Protein AF-A0A7W9IHB8-F1 (afdb_monomer)

Foldseek 3Di:
DDQFAAWEAEPVVLWIDRNNRTQDDDLLLSQLLVVQVVQAPDFDFLVNSCCQRVNPPDDDSVVVVVSVVVSCVSSVADQVHGNAWDDPPPGGIHGHHHYDYPDDPPDPPCPPVVVVVSVVVSVVVVVVVVVVVVVVVVVVVVVVVVVVVVD

Secondary structure (DSSP, 8-state):
-PPPPPEEEETTTTEEEETTEEE---HHHHHHHHHHHHTTTSPEEHHHHIIIII-TT---HHHHHHHHHHHHHHTT--SSS-SSEEEETTTEEEE-S-EEEE-S-S-TT-HHHHHHHHHHHHHHHHHHHHHHHHHHHHHHHHHHHHHHHT-

pLDDT: mean 77.53, std 17.88, range [38.91, 97.25]

Nearest PDB structures (foldseek):
  3rjp-assembly1_A  TM=8.737E-01  e=5.485E-07  Streptococcus pyogenes
  1gxq-assembly1_A  TM=8.645E-01  e=5.485E-07  Escherichia coli
  1ys6-assembly1_B  TM=8.680E-01  e=6.649E-07  Mycobacterium tuberculosis
  1ys6-assembly1_A  TM=8.733E-01  e=2.248E-06  Mycobacterium tuberculosis
  6iju-assembly1_A-2  TM=8.452E-01  e=1.530E-06  Staphylococcus aureus

Organism: NCBI:txid1816182

Sequence (151 aa):
MDDPPPLRVDLRACRVWQGQEELSLTLLEFRLLALLVDHAGVVVTREQIMHEVWGTGWRPSKTLDMHISWLRRKLSDDATWPTYITTVRGIGFRFDGAAEVVGYPASPASAGDALALARAVLAELRALADSAQARLAELERAHTEEVTSSA

Radius of gyration: 18.76 Å; Cα contacts (8 Å, |Δi|>4): 163; chains: 1; bounding box: 64×39×39 Å

InterPro domains:
  IPR001867 OmpR/PhoB-type DNA-binding domain [PF00486] (21-95)
  IPR001867 OmpR/PhoB-type DNA-binding domain [PS51755] (1-97)
  IPR001867 OmpR/PhoB-type DNA-binding domain [SM00862] (20-95)
  IPR001867 OmpR/PhoB-type DNA-binding domain [cd00383] (7-95)
  IPR016032 Signal transduction response regulator, C-terminal effector [SSF46894] (6-95)
  IPR036388 Winged helix-like DNA-binding domain superfamily [G3DSA:1.10.10.10] (5-98)
  IPR039420 Transcriptional regulatory protein WalR-like [PTHR48111] (6-108)

Mean predicted aligned error: 11.95 Å

Solvent-accessible surface area (backbone atoms only — not comparable to full-atom values): 8819 Å² total; per-residue (Å²): 133,83,74,78,64,43,31,39,36,31,72,78,78,72,42,38,23,54,61,90,47,74,50,92,64,53,74,67,45,44,46,50,49,51,54,32,56,76,37,52,78,39,76,45,37,53,67,56,51,41,40,76,70,74,35,90,88,74,84,62,73,64,58,54,54,51,46,51,51,51,43,26,60,72,68,74,38,41,87,89,66,49,58,38,58,41,77,42,86,98,52,32,39,24,22,70,47,58,70,47,78,43,76,68,76,97,62,88,86,49,75,65,56,57,56,48,46,52,49,47,54,52,47,55,54,47,54,53,50,54,53,51,52,51,54,52,53,50,54,54,50,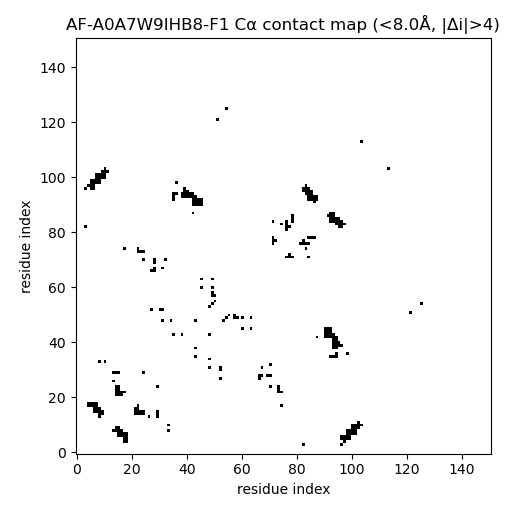54,55,52,52,56,60,64,74,75,112

Structure (mmCIF, N/CA/C/O backbone):
data_AF-A0A7W9IHB8-F1
#
_entry.id   AF-A0A7W9IHB8-F1
#
loop_
_atom_site.group_PDB
_atom_site.id
_atom_site.type_symbol
_atom_site.label_atom_id
_atom_site.label_alt_id
_atom_site.label_comp_id
_atom_site.label_asym_id
_atom_site.label_entity_id
_atom_site.label_seq_id
_atom_site.pdbx_PDB_ins_code
_atom_site.Cartn_x
_atom_site.Cartn_y
_atom_site.Cartn_z
_atom_site.occupancy
_atom_site.B_iso_or_equiv
_atom_site.auth_seq_id
_atom_site.auth_comp_id
_atom_site.auth_asym_id
_atom_site.auth_atom_id
_atom_site.pdbx_PDB_model_num
ATOM 1 N N . MET A 1 1 ? -16.918 -8.178 18.161 1.00 49.94 1 MET A N 1
ATOM 2 C CA . MET A 1 1 ? -15.734 -8.093 17.290 1.00 49.94 1 MET A CA 1
ATOM 3 C C . MET A 1 1 ? -16.180 -7.161 16.196 1.00 49.94 1 MET A C 1
ATOM 5 O O . MET A 1 1 ? -16.938 -7.588 15.338 1.00 49.94 1 MET A O 1
ATOM 9 N N . ASP A 1 2 ? -15.934 -5.871 16.395 1.00 67.44 2 ASP A N 1
ATOM 10 C CA . ASP A 1 2 ? -16.369 -4.846 15.454 1.00 67.44 2 ASP A CA 1
ATOM 11 C C . ASP A 1 2 ? -15.595 -5.036 14.155 1.00 67.44 2 ASP A C 1
ATOM 13 O O . ASP A 1 2 ? -14.369 -5.159 14.170 1.00 67.44 2 ASP A O 1
ATOM 17 N N . ASP A 1 3 ? -16.333 -5.145 13.057 1.00 71.56 3 ASP A N 1
ATOM 18 C CA . ASP A 1 3 ? -15.760 -5.192 11.720 1.00 71.56 3 ASP A CA 1
ATOM 19 C C . ASP A 1 3 ? -15.009 -3.863 11.497 1.00 71.56 3 ASP A C 1
ATOM 21 O O . ASP A 1 3 ? -15.541 -2.805 11.863 1.00 71.56 3 ASP A O 1
ATOM 25 N N . PRO A 1 4 ? -13.775 -3.866 10.965 1.00 80.88 4 PRO A N 1
ATOM 26 C CA . PRO A 1 4 ? -13.095 -2.632 10.583 1.00 80.88 4 PRO A CA 1
ATOM 27 C C . PRO A 1 4 ? -13.994 -1.717 9.746 1.00 80.88 4 PRO A C 1
ATOM 29 O O . PRO A 1 4 ? -14.680 -2.186 8.833 1.00 80.88 4 PRO A O 1
ATOM 32 N N . PRO A 1 5 ? -13.943 -0.393 9.957 1.00 87.25 5 PRO A N 1
ATOM 33 C CA . PRO A 1 5 ? -14.616 0.518 9.049 1.00 87.25 5 PRO A CA 1
ATOM 34 C C . PRO A 1 5 ? -14.024 0.382 7.633 1.00 87.25 5 PRO A C 1
ATOM 36 O O . PRO A 1 5 ? -12.806 0.221 7.481 1.00 87.25 5 PRO A O 1
ATOM 39 N N . PRO A 1 6 ? -14.848 0.476 6.578 1.00 90.31 6 PRO A N 1
ATOM 40 C CA . PRO A 1 6 ? -14.346 0.452 5.214 1.00 90.31 6 PRO A CA 1
ATOM 41 C C . PRO A 1 6 ? -13.431 1.655 4.959 1.00 90.31 6 PRO A C 1
ATOM 43 O O . PRO A 1 6 ? -13.625 2.744 5.517 1.00 90.31 6 PRO A O 1
ATOM 46 N N . LEU A 1 7 ? -12.435 1.460 4.098 1.00 94.69 7 LEU A N 1
ATOM 47 C CA . LEU A 1 7 ? -11.605 2.554 3.611 1.00 94.69 7 LEU A CA 1
ATOM 48 C C . LEU A 1 7 ? -12.328 3.280 2.482 1.00 94.69 7 LEU A C 1
ATOM 50 O O . LEU A 1 7 ? -12.813 2.641 1.557 1.00 94.69 7 LEU A O 1
ATOM 54 N N . ARG A 1 8 ? -12.348 4.608 2.495 1.00 94.12 8 ARG A N 1
ATOM 55 C CA . ARG A 1 8 ? -12.719 5.405 1.321 1.00 94.12 8 ARG A CA 1
ATOM 56 C C . ARG A 1 8 ? -11.447 5.916 0.667 1.00 94.12 8 ARG A C 1
ATOM 58 O O . ARG A 1 8 ? -10.658 6.575 1.335 1.00 94.12 8 ARG A O 1
ATOM 65 N N . VAL A 1 9 ? -11.241 5.639 -0.613 1.00 90.88 9 VAL A N 1
ATOM 66 C CA . VAL A 1 9 ? -10.021 6.000 -1.351 1.00 90.88 9 VAL A CA 1
ATOM 67 C C . VAL A 1 9 ? -10.390 6.922 -2.506 1.00 90.88 9 VAL A C 1
ATOM 69 O O . VAL A 1 9 ? -11.033 6.488 -3.454 1.00 90.88 9 VAL A O 1
ATOM 72 N N . ASP A 1 10 ? -9.981 8.188 -2.448 1.00 88.88 10 ASP A N 1
ATOM 73 C CA . ASP A 1 10 ? -10.110 9.132 -3.562 1.00 88.88 10 ASP A CA 1
ATOM 74 C C . ASP A 1 10 ? -8.805 9.171 -4.360 1.00 88.88 10 ASP A C 1
ATOM 76 O O . ASP A 1 10 ? -7.789 9.718 -3.914 1.00 88.88 10 ASP A O 1
ATOM 80 N N . LEU A 1 11 ? -8.847 8.588 -5.559 1.00 82.81 11 LEU A N 1
ATOM 81 C CA . LEU A 1 11 ? -7.681 8.488 -6.435 1.00 82.81 11 LEU A CA 1
ATOM 82 C C . LEU A 1 11 ? -7.273 9.824 -7.059 1.00 82.81 11 LEU A C 1
ATOM 84 O O . LEU A 1 11 ? -6.099 10.015 -7.365 1.00 82.81 11 LEU A O 1
ATOM 88 N N . ARG A 1 12 ? -8.217 10.754 -7.248 1.00 82.06 12 ARG A N 1
ATOM 89 C CA . ARG A 1 12 ? -7.932 12.061 -7.861 1.00 82.06 12 ARG A CA 1
ATOM 90 C C . ARG A 1 12 ? -7.331 13.019 -6.850 1.00 82.06 12 ARG A C 1
ATOM 92 O O . ARG A 1 12 ? -6.414 13.766 -7.180 1.00 82.06 12 ARG A O 1
ATOM 99 N N . ALA A 1 13 ? -7.867 13.006 -5.634 1.00 85.06 13 ALA A N 1
ATOM 100 C CA . ALA A 1 13 ? -7.386 13.852 -4.553 1.00 85.06 13 ALA A CA 1
ATOM 101 C C . ALA A 1 13 ? -6.174 13.253 -3.820 1.00 85.06 13 ALA A C 1
ATOM 103 O O . ALA A 1 13 ? -5.567 13.953 -3.011 1.00 85.06 13 ALA A O 1
ATOM 104 N N . CYS A 1 14 ? -5.829 11.987 -4.088 1.00 86.12 14 CYS A N 1
ATOM 105 C CA . CYS A 1 14 ? -4.830 11.210 -3.350 1.00 86.12 14 CYS A CA 1
ATOM 106 C C . CYS A 1 14 ? -5.112 11.178 -1.841 1.00 86.12 14 CYS A C 1
ATOM 108 O O . CYS A 1 14 ? -4.216 11.387 -1.021 1.00 86.12 14 CYS A O 1
ATOM 110 N N . ARG A 1 15 ? -6.377 10.951 -1.475 1.00 90.69 15 ARG A N 1
ATOM 111 C CA . ARG A 1 15 ? -6.842 10.979 -0.083 1.00 90.69 15 ARG A CA 1
ATOM 112 C C . ARG A 1 15 ? -7.486 9.668 0.303 1.00 90.69 15 ARG A C 1
ATOM 114 O O . ARG A 1 15 ? -8.118 9.005 -0.516 1.00 90.69 15 ARG A O 1
ATOM 121 N N . VAL A 1 16 ? -7.325 9.307 1.566 1.00 94.50 16 VAL A N 1
ATOM 122 C CA . VAL A 1 16 ? -7.862 8.069 2.119 1.00 94.50 16 VAL A CA 1
ATOM 123 C C . VAL A 1 16 ? -8.532 8.388 3.437 1.00 94.50 16 VAL A C 1
ATOM 125 O O . VAL A 1 16 ? -7.984 9.139 4.235 1.00 94.50 16 VAL A O 1
ATOM 128 N N . TRP A 1 17 ? -9.698 7.804 3.670 1.00 95.44 17 TRP A N 1
ATOM 129 C CA . TRP A 1 17 ? -10.391 7.870 4.947 1.00 95.44 17 TRP A CA 1
ATOM 130 C C . TRP A 1 17 ? -10.605 6.467 5.491 1.00 95.44 17 TRP A C 1
ATOM 132 O O . TRP A 1 17 ? -10.901 5.549 4.729 1.00 95.44 17 TRP A O 1
ATOM 142 N N . GLN A 1 18 ? -10.498 6.318 6.804 1.00 94.12 18 GLN A N 1
ATOM 143 C CA . GLN A 1 18 ? -10.933 5.136 7.535 1.00 94.12 18 GLN A CA 1
ATOM 144 C C . GLN A 1 18 ? -12.191 5.520 8.315 1.00 94.12 18 GLN A C 1
ATOM 146 O O . GLN A 1 18 ? -12.141 6.288 9.278 1.00 94.12 18 GLN A O 1
ATOM 151 N N . GLY A 1 19 ? -13.355 5.066 7.845 1.00 89.44 19 GLY A N 1
ATOM 152 C CA . GLY A 1 19 ? -14.629 5.588 8.337 1.00 89.44 19 GLY A CA 1
ATOM 153 C C . GLY A 1 19 ? -14.769 7.090 8.050 1.00 89.44 19 GLY A C 1
ATOM 154 O O . GLY A 1 19 ? -14.946 7.486 6.902 1.00 89.44 19 GLY A O 1
ATOM 155 N N . GLN A 1 20 ? -14.720 7.925 9.092 1.00 89.94 20 GLN A N 1
ATOM 156 C CA . GLN A 1 20 ? -14.814 9.391 8.973 1.00 89.94 20 GLN A CA 1
ATOM 157 C C . GLN A 1 20 ? -13.460 10.108 9.108 1.00 89.94 20 GLN A C 1
ATOM 159 O O . GLN A 1 20 ? -13.375 11.304 8.834 1.00 89.94 20 GLN A O 1
ATOM 164 N N . GLU A 1 21 ? -12.405 9.405 9.521 1.00 93.06 21 GLU A N 1
ATOM 165 C CA . GLU A 1 21 ? -11.088 9.996 9.766 1.00 93.06 21 GLU A CA 1
ATOM 166 C C . GLU A 1 21 ? -10.241 9.989 8.489 1.00 93.06 21 GLU A C 1
ATOM 168 O O . GLU A 1 21 ? -10.086 8.947 7.856 1.00 93.06 21 GLU A O 1
ATOM 173 N N . GLU A 1 22 ? -9.694 11.144 8.097 1.00 94.44 22 GLU A N 1
ATOM 174 C CA . GLU A 1 22 ? -8.760 11.243 6.968 1.00 94.44 22 GLU A CA 1
ATOM 175 C C . GLU A 1 22 ? -7.364 10.777 7.390 1.00 94.44 22 GLU A C 1
ATOM 177 O O . GLU A 1 22 ? -6.764 11.315 8.322 1.00 94.44 22 GLU A O 1
ATOM 182 N N . LEU A 1 23 ? -6.821 9.800 6.671 1.00 95.38 23 LEU A N 1
ATOM 183 C CA . LEU A 1 23 ? -5.483 9.280 6.896 1.00 95.38 23 LEU A CA 1
ATOM 184 C C . LEU A 1 23 ? -4.455 10.135 6.157 1.00 95.38 23 LEU A C 1
ATOM 186 O O . LEU A 1 23 ? -4.456 10.231 4.928 1.00 95.38 23 LEU A O 1
ATOM 190 N N . SER A 1 24 ? -3.511 10.701 6.906 1.00 92.94 24 SER A N 1
ATOM 191 C CA . SER A 1 24 ? -2.380 11.430 6.330 1.00 92.94 24 SER A CA 1
ATOM 192 C C . SER A 1 24 ? -1.319 10.456 5.808 1.00 92.94 24 SER A C 1
ATOM 194 O O . SER A 1 24 ? -0.398 10.045 6.526 1.00 92.94 24 SER A O 1
ATOM 196 N N . LEU A 1 25 ? -1.469 10.034 4.551 1.00 89.50 25 LEU A N 1
ATOM 197 C CA . LEU A 1 25 ? -0.525 9.156 3.860 1.00 89.50 25 LEU A CA 1
ATOM 198 C C . LEU A 1 25 ? 0.521 9.969 3.090 1.00 89.50 25 LEU A C 1
ATOM 200 O O . LEU A 1 25 ? 0.228 10.990 2.472 1.00 89.50 25 LEU A O 1
ATOM 204 N N . THR A 1 26 ? 1.760 9.487 3.092 1.00 86.62 26 THR A N 1
ATOM 205 C CA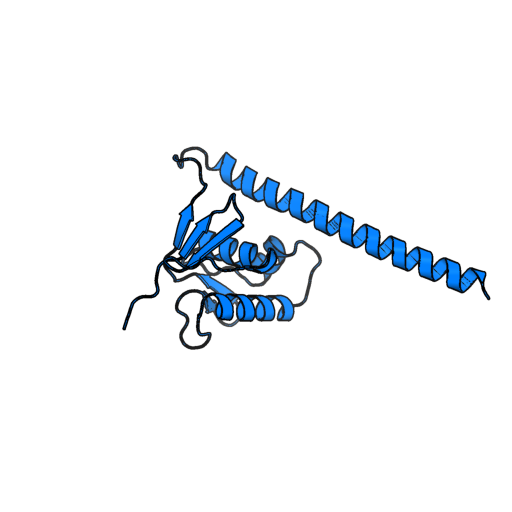 . THR A 1 26 ? 2.763 9.936 2.121 1.00 86.62 26 THR A CA 1
ATOM 206 C C . THR A 1 26 ? 2.384 9.437 0.729 1.00 86.62 26 THR A C 1
ATOM 208 O O . THR A 1 26 ? 1.649 8.461 0.582 1.00 86.62 26 THR A O 1
ATOM 211 N N . LEU A 1 27 ? 2.947 10.050 -0.313 1.00 82.19 27 LEU A N 1
ATOM 212 C CA . LEU A 1 27 ? 2.679 9.645 -1.693 1.00 82.19 27 LEU A CA 1
ATOM 213 C C . LEU A 1 27 ? 3.003 8.162 -1.957 1.00 82.19 27 LEU A C 1
ATOM 215 O O . LEU A 1 27 ? 2.260 7.493 -2.667 1.00 82.19 27 LEU A O 1
ATOM 219 N N . LEU A 1 28 ? 4.085 7.634 -1.372 1.00 84.19 28 LEU A N 1
ATOM 220 C CA . LEU A 1 28 ? 4.461 6.224 -1.527 1.00 84.19 28 LEU A CA 1
ATOM 221 C C . LEU A 1 28 ? 3.493 5.284 -0.804 1.00 84.19 28 LEU A C 1
ATOM 223 O O . LEU A 1 28 ? 3.096 4.272 -1.371 1.00 84.19 28 LEU A O 1
ATOM 227 N N . GLU A 1 29 ? 3.088 5.619 0.422 1.00 89.44 29 GLU A N 1
ATOM 228 C CA . GLU A 1 29 ? 2.095 4.833 1.167 1.00 89.44 29 GLU A CA 1
ATOM 229 C C . GLU A 1 29 ? 0.738 4.840 0.460 1.00 89.44 29 GLU A C 1
ATOM 231 O O . GLU A 1 29 ? 0.094 3.798 0.369 1.00 89.44 29 GLU A O 1
ATOM 236 N N . PHE A 1 30 ? 0.334 5.991 -0.087 1.00 90.25 30 PHE A N 1
ATOM 237 C CA . PHE A 1 30 ? -0.881 6.111 -0.883 1.00 90.25 30 PHE A CA 1
ATOM 238 C C . PHE A 1 30 ? -0.824 5.221 -2.127 1.00 90.25 30 PHE A C 1
ATOM 240 O O . PHE A 1 30 ? -1.733 4.427 -2.342 1.00 90.25 30 PHE A O 1
ATOM 247 N N . ARG A 1 31 ? 0.252 5.297 -2.922 1.00 87.62 31 ARG A N 1
ATOM 248 C CA . ARG A 1 31 ? 0.414 4.445 -4.115 1.00 87.62 31 ARG A CA 1
ATOM 249 C C . ARG A 1 31 ? 0.410 2.964 -3.772 1.00 87.62 31 ARG A C 1
ATOM 251 O O . ARG A 1 31 ? -0.197 2.177 -4.488 1.00 87.62 31 ARG A O 1
ATOM 258 N N . LEU A 1 32 ? 1.085 2.594 -2.686 1.00 91.88 32 LEU A N 1
ATOM 259 C CA . LEU A 1 32 ? 1.125 1.222 -2.203 1.00 91.88 32 LEU A CA 1
ATOM 260 C C . LEU A 1 32 ? -0.277 0.727 -1.841 1.00 91.88 32 LEU A C 1
ATOM 262 O O . LEU A 1 32 ? -0.671 -0.347 -2.284 1.00 91.88 32 LEU A O 1
ATOM 266 N N . LEU A 1 33 ? -1.038 1.516 -1.079 1.00 94.81 33 LEU A N 1
ATOM 267 C CA . LEU A 1 33 ? -2.415 1.178 -0.738 1.00 94.81 33 LEU A CA 1
ATOM 268 C C . LEU A 1 33 ? -3.302 1.111 -1.985 1.00 94.81 33 LEU A C 1
ATOM 270 O O . LEU A 1 33 ? -4.026 0.138 -2.145 1.00 94.81 33 LEU A O 1
ATOM 274 N N . ALA A 1 34 ? -3.220 2.101 -2.875 1.00 89.06 34 ALA A N 1
ATOM 275 C CA . ALA A 1 34 ? -4.008 2.153 -4.103 1.00 89.06 34 ALA A CA 1
ATOM 276 C C . ALA A 1 34 ? -3.754 0.929 -4.993 1.00 89.06 34 ALA A C 1
ATOM 278 O O . ALA A 1 34 ? -4.708 0.317 -5.456 1.00 89.06 34 ALA A O 1
ATOM 279 N N . LEU A 1 35 ? -2.491 0.520 -5.159 1.00 89.31 35 LEU A N 1
ATOM 280 C CA . LEU A 1 35 ? -2.131 -0.691 -5.900 1.00 89.31 35 LEU A CA 1
ATOM 281 C C . LEU A 1 35 ? -2.722 -1.953 -5.255 1.00 89.31 35 LEU A C 1
ATOM 283 O O . LEU A 1 35 ? -3.246 -2.820 -5.948 1.00 89.31 35 LEU A O 1
ATOM 287 N N . LEU A 1 36 ? -2.638 -2.078 -3.928 1.00 94.94 36 LEU A N 1
ATOM 288 C CA . LEU A 1 36 ? -3.181 -3.243 -3.228 1.00 94.94 36 LEU A CA 1
ATOM 289 C C . LEU A 1 36 ? -4.718 -3.282 -3.277 1.00 94.94 36 LEU A C 1
ATOM 291 O O . LEU A 1 36 ? -5.280 -4.365 -3.406 1.00 94.94 36 LEU A O 1
ATOM 295 N N . VAL A 1 37 ? -5.381 -2.125 -3.196 1.00 92.31 37 VAL A N 1
ATOM 296 C CA . VAL A 1 37 ? -6.844 -1.989 -3.302 1.00 92.31 37 VAL A CA 1
ATOM 297 C C . VAL A 1 37 ? -7.331 -2.278 -4.725 1.00 92.31 37 VAL A C 1
ATOM 299 O O . VAL A 1 37 ? -8.343 -2.954 -4.882 1.00 92.31 37 VAL A O 1
ATOM 302 N N . ASP A 1 38 ? -6.607 -1.835 -5.756 1.00 87.00 38 ASP A N 1
ATOM 303 C CA . ASP A 1 38 ? -6.919 -2.148 -7.162 1.00 87.00 38 ASP A CA 1
ATOM 304 C C . ASP A 1 38 ? -6.872 -3.664 -7.435 1.00 87.00 38 ASP A C 1
ATOM 306 O O . ASP A 1 38 ? -7.677 -4.212 -8.187 1.00 87.00 38 ASP A O 1
ATOM 310 N N . HIS A 1 39 ? -5.985 -4.367 -6.727 1.00 88.94 39 HIS A N 1
ATOM 311 C CA . HIS A 1 39 ? -5.864 -5.823 -6.737 1.00 88.94 39 HIS A CA 1
ATOM 312 C C . HIS A 1 39 ? -6.489 -6.494 -5.500 1.00 88.94 39 HIS A C 1
ATOM 314 O O . HIS A 1 39 ? -5.998 -7.537 -5.056 1.00 88.94 39 HIS A O 1
ATOM 320 N N . ALA A 1 40 ? -7.556 -5.927 -4.922 1.00 88.88 40 ALA A N 1
ATOM 321 C CA . ALA A 1 40 ? -8.195 -6.478 -3.726 1.00 88.88 40 ALA A CA 1
ATOM 322 C C . ALA A 1 40 ? -8.526 -7.977 -3.879 1.00 88.88 40 ALA A C 1
ATOM 324 O O . ALA A 1 40 ? -9.038 -8.430 -4.904 1.00 88.88 40 ALA A O 1
ATOM 325 N N . GLY A 1 41 ? -8.192 -8.769 -2.857 1.00 90.81 41 GLY A N 1
ATOM 326 C CA . GLY A 1 41 ? -8.337 -10.227 -2.868 1.00 90.81 41 GLY A CA 1
ATOM 327 C C . GLY A 1 41 ? -7.274 -10.990 -3.677 1.00 90.81 41 GLY A C 1
ATOM 328 O O . GLY A 1 41 ? -7.230 -12.222 -3.609 1.00 90.81 41 GLY A O 1
ATOM 329 N N . VAL A 1 42 ? -6.362 -10.308 -4.378 1.00 92.81 42 VAL A N 1
ATOM 330 C CA . VAL A 1 42 ? -5.269 -10.919 -5.153 1.00 92.81 42 VAL A CA 1
ATOM 331 C C . VAL A 1 42 ? -3.911 -10.570 -4.543 1.00 92.81 42 VAL A C 1
ATOM 333 O O . VAL A 1 42 ? -3.666 -9.465 -4.068 1.00 92.81 42 VAL A O 1
ATOM 336 N N . VAL A 1 43 ? -2.996 -11.541 -4.528 1.00 96.75 43 VAL A N 1
ATOM 337 C CA . VAL A 1 43 ? -1.637 -11.317 -4.023 1.00 96.75 43 VAL A CA 1
ATOM 338 C C . VAL A 1 43 ? -0.838 -10.518 -5.045 1.00 96.75 43 VAL A C 1
ATOM 340 O O . VAL A 1 43 ? -0.566 -11.014 -6.137 1.00 96.75 43 VAL A O 1
ATOM 343 N N . VAL A 1 44 ? -0.398 -9.323 -4.662 1.00 94.50 44 VAL A N 1
ATOM 344 C CA . VAL A 1 44 ? 0.555 -8.524 -5.433 1.00 94.50 44 VAL A CA 1
ATOM 345 C C . VAL A 1 44 ? 1.961 -8.881 -4.966 1.00 94.50 44 VAL A C 1
ATOM 347 O O . VAL A 1 44 ? 2.296 -8.790 -3.776 1.00 94.50 44 VAL A O 1
ATOM 350 N N . THR A 1 45 ? 2.794 -9.346 -5.894 1.00 94.69 45 THR A N 1
ATOM 351 C CA . THR A 1 45 ? 4.148 -9.794 -5.558 1.00 94.69 45 THR A CA 1
ATOM 352 C C . THR A 1 45 ? 5.028 -8.619 -5.152 1.00 94.69 45 THR A C 1
ATOM 354 O O . THR A 1 45 ? 4.844 -7.484 -5.591 1.00 94.69 45 THR A O 1
ATOM 357 N N . ARG A 1 46 ? 6.050 -8.890 -4.339 1.00 92.62 46 ARG A N 1
ATOM 358 C CA . ARG A 1 46 ? 7.013 -7.851 -3.935 1.00 92.62 46 ARG A CA 1
ATOM 359 C C . ARG A 1 46 ? 7.694 -7.205 -5.139 1.00 92.62 46 ARG A C 1
ATOM 361 O O . ARG A 1 46 ? 7.948 -6.010 -5.114 1.00 92.62 46 ARG A O 1
ATOM 368 N N . GLU A 1 47 ? 7.994 -7.987 -6.172 1.00 89.44 47 GLU A N 1
ATOM 369 C CA . GLU A 1 47 ? 8.616 -7.479 -7.395 1.00 89.44 47 GLU A CA 1
ATOM 370 C C . GLU A 1 47 ? 7.684 -6.542 -8.166 1.00 89.44 47 GLU A C 1
ATOM 372 O O . GLU A 1 47 ? 8.116 -5.452 -8.532 1.00 89.44 47 GLU A O 1
ATOM 377 N N . GLN A 1 48 ? 6.408 -6.908 -8.320 1.00 89.06 48 GLN A N 1
ATOM 378 C CA . GLN A 1 48 ? 5.400 -6.031 -8.922 1.00 89.06 48 GLN A CA 1
ATOM 379 C C . GLN A 1 48 ? 5.236 -4.737 -8.124 1.00 89.06 48 GLN A C 1
ATOM 381 O O . GLN A 1 48 ? 5.304 -3.661 -8.702 1.00 89.06 48 GLN A O 1
ATOM 386 N N . ILE A 1 49 ? 5.106 -4.818 -6.796 1.00 89.81 49 ILE A N 1
ATOM 387 C CA . ILE A 1 49 ? 4.964 -3.622 -5.954 1.00 89.81 49 ILE A CA 1
ATOM 388 C C . ILE A 1 49 ? 6.177 -2.698 -6.104 1.00 89.81 49 ILE A C 1
ATOM 390 O O . ILE A 1 49 ? 6.022 -1.488 -6.257 1.00 89.81 49 ILE A O 1
ATOM 394 N N . MET A 1 50 ? 7.389 -3.258 -6.070 1.00 86.62 50 MET A N 1
ATOM 395 C CA . MET A 1 50 ? 8.607 -2.473 -6.265 1.00 86.62 50 MET A CA 1
ATOM 396 C C . MET A 1 50 ? 8.621 -1.804 -7.643 1.00 86.62 50 MET A C 1
ATOM 398 O O . MET A 1 50 ? 8.950 -0.626 -7.739 1.00 86.62 50 MET A O 1
ATOM 402 N N . HIS A 1 51 ? 8.227 -2.528 -8.692 1.00 84.19 51 HIS A N 1
ATOM 403 C CA . HIS A 1 51 ? 8.169 -1.995 -10.048 1.00 84.19 51 HIS A CA 1
ATOM 404 C C . HIS A 1 51 ? 7.147 -0.859 -10.196 1.00 84.19 51 HIS A C 1
ATOM 406 O O . HIS A 1 51 ? 7.495 0.201 -10.706 1.00 84.19 51 HIS A O 1
ATOM 412 N N . GLU A 1 52 ? 5.916 -1.058 -9.728 1.00 81.81 52 GLU A N 1
ATOM 413 C CA . GLU A 1 52 ? 4.808 -0.115 -9.929 1.00 81.81 52 GLU A CA 1
ATOM 414 C C . GLU A 1 52 ? 4.923 1.129 -9.037 1.00 81.81 52 GLU A C 1
ATOM 416 O O . GLU A 1 52 ? 4.624 2.243 -9.461 1.00 81.81 52 GLU A O 1
ATOM 421 N N . VAL A 1 53 ? 5.384 0.975 -7.791 1.00 84.00 53 VAL A N 1
ATOM 422 C CA . VAL A 1 53 ? 5.416 2.090 -6.828 1.00 84.00 53 VAL A CA 1
ATOM 423 C C . VAL A 1 53 ? 6.736 2.871 -6.887 1.00 84.00 53 VAL A C 1
ATOM 425 O O . VAL A 1 53 ? 6.708 4.101 -6.767 1.00 84.00 53 VAL A O 1
ATOM 428 N N . TRP A 1 54 ? 7.871 2.184 -7.095 1.00 82.12 54 TRP A N 1
ATOM 429 C CA . TRP A 1 54 ? 9.218 2.784 -7.118 1.00 82.12 54 TRP A CA 1
ATOM 430 C C . TRP A 1 54 ? 9.864 2.860 -8.510 1.00 82.12 54 TRP A C 1
ATOM 432 O O . TRP A 1 54 ? 10.790 3.648 -8.687 1.00 82.12 54 TRP A O 1
ATOM 442 N N . GLY A 1 55 ? 9.399 2.096 -9.501 1.00 74.88 55 GLY A N 1
ATOM 443 C CA . GLY A 1 55 ? 9.963 2.090 -10.854 1.00 74.88 55 GLY A CA 1
ATOM 444 C C . GLY A 1 55 ? 11.091 1.072 -11.076 1.00 74.88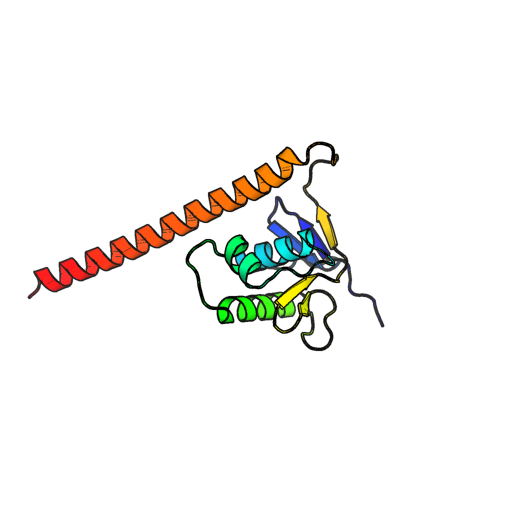 55 GLY A C 1
ATOM 445 O O . GLY A 1 55 ? 11.516 0.324 -10.193 1.00 74.88 55 GLY A O 1
ATOM 446 N N . THR A 1 56 ? 11.590 1.016 -12.314 1.00 63.28 56 THR A N 1
ATOM 447 C CA . THR A 1 56 ? 12.662 0.092 -12.721 1.00 63.28 56 THR A CA 1
ATOM 448 C C . THR A 1 56 ? 14.025 0.567 -12.222 1.00 63.28 56 THR A C 1
ATOM 450 O O . THR A 1 56 ? 14.423 1.683 -12.536 1.00 63.28 56 THR A O 1
ATOM 453 N N . GLY A 1 57 ? 14.771 -0.298 -11.530 1.00 62.50 57 GLY A N 1
ATOM 454 C CA . GLY A 1 57 ? 16.146 -0.023 -11.079 1.00 62.50 57 GLY A CA 1
ATOM 455 C C . GLY A 1 57 ? 16.323 -0.001 -9.559 1.00 62.50 57 GLY A C 1
ATOM 456 O O . GLY A 1 57 ? 17.452 0.005 -9.076 1.00 62.50 57 GLY A O 1
ATOM 457 N N . TRP A 1 58 ? 15.231 -0.059 -8.792 1.00 58.44 58 TRP A N 1
ATOM 458 C CA . TRP A 1 58 ? 15.286 -0.060 -7.332 1.00 58.44 58 TRP A CA 1
ATOM 459 C C . TRP A 1 58 ? 15.375 -1.482 -6.755 1.00 58.44 58 TRP A C 1
ATOM 461 O O . TRP A 1 58 ? 14.512 -2.319 -7.020 1.00 58.44 58 TRP A O 1
ATOM 471 N N . ARG A 1 59 ? 16.361 -1.760 -5.889 1.00 59.16 59 ARG A N 1
ATOM 472 C CA . ARG A 1 59 ? 16.308 -2.884 -4.928 1.00 59.16 59 ARG A CA 1
ATOM 473 C C . ARG A 1 59 ? 16.892 -2.436 -3.584 1.00 59.16 59 ARG A C 1
ATOM 475 O O . ARG A 1 59 ? 18.096 -2.221 -3.483 1.00 59.16 59 ARG A O 1
ATOM 482 N N . PRO A 1 60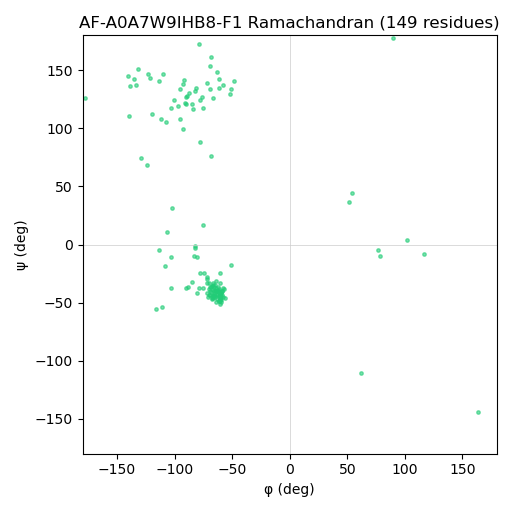 ? 16.044 -2.300 -2.547 1.00 57.25 60 PRO A N 1
ATOM 483 C CA . PRO A 1 60 ? 15.931 -3.387 -1.568 1.00 57.25 60 PRO A CA 1
ATOM 484 C C . PRO A 1 60 ? 14.498 -3.664 -1.072 1.00 57.25 60 PRO A C 1
ATOM 486 O O . PRO A 1 60 ? 13.704 -2.765 -0.812 1.00 57.25 60 PRO A O 1
ATOM 489 N N . SER A 1 61 ? 14.207 -4.943 -0.814 1.00 61.22 61 SER A N 1
ATOM 490 C CA . SER A 1 61 ? 12.940 -5.427 -0.242 1.00 61.22 61 SER A CA 1
ATOM 491 C C . SER A 1 61 ? 12.625 -4.866 1.154 1.00 61.22 61 SER A C 1
ATOM 493 O O . SER A 1 61 ? 11.452 -4.782 1.511 1.00 61.22 61 SER A O 1
ATOM 495 N N . LYS A 1 62 ? 13.651 -4.455 1.918 1.00 63.28 62 LYS A N 1
ATOM 496 C CA . LYS A 1 62 ? 13.507 -3.825 3.243 1.00 63.28 62 LYS A CA 1
ATOM 497 C C . LYS A 1 62 ? 12.783 -2.478 3.183 1.00 63.28 62 LYS A C 1
ATOM 499 O O . LYS A 1 62 ? 12.071 -2.146 4.124 1.00 63.28 62 LYS A O 1
ATOM 504 N N . THR A 1 63 ? 12.925 -1.730 2.086 1.00 77.69 63 THR A N 1
ATOM 505 C CA . THR A 1 63 ? 12.194 -0.471 1.881 1.00 77.69 63 THR A CA 1
ATOM 506 C C . THR A 1 63 ? 10.695 -0.747 1.783 1.00 77.69 63 THR A C 1
ATOM 508 O O . THR A 1 63 ? 9.915 -0.109 2.481 1.00 77.69 63 THR A O 1
ATOM 511 N N . LEU A 1 64 ? 10.292 -1.771 1.022 1.00 88.19 64 LEU A N 1
ATOM 512 C CA . LEU A 1 64 ? 8.888 -2.179 0.937 1.00 88.19 64 LEU A CA 1
ATOM 513 C C . LEU A 1 64 ? 8.313 -2.581 2.302 1.00 88.19 64 LEU A C 1
ATOM 515 O O . LEU A 1 64 ? 7.260 -2.080 2.681 1.00 88.19 64 LEU A O 1
ATOM 519 N N . ASP A 1 65 ? 8.997 -3.440 3.064 1.00 89.50 65 ASP A N 1
ATOM 520 C CA . ASP A 1 65 ? 8.491 -3.865 4.382 1.00 89.50 65 ASP A CA 1
ATOM 521 C C . ASP A 1 65 ? 8.352 -2.696 5.361 1.00 89.50 65 ASP A C 1
ATOM 523 O O . ASP A 1 65 ? 7.401 -2.651 6.141 1.00 89.50 65 ASP A O 1
ATOM 527 N N . MET A 1 66 ? 9.278 -1.735 5.308 1.00 89.19 66 MET A N 1
ATOM 528 C CA . MET A 1 66 ? 9.206 -0.510 6.102 1.00 89.19 66 MET A CA 1
ATOM 529 C C . MET A 1 66 ? 7.955 0.302 5.749 1.00 89.19 66 MET A C 1
ATOM 531 O O . MET A 1 66 ? 7.204 0.673 6.650 1.00 89.19 66 MET A O 1
ATOM 535 N N . HIS A 1 67 ? 7.688 0.522 4.459 1.00 89.44 67 HIS A N 1
ATOM 536 C CA . HIS A 1 67 ? 6.495 1.249 4.020 1.00 89.44 67 HIS A CA 1
ATOM 537 C C . HIS A 1 67 ? 5.196 0.488 4.309 1.00 89.44 67 HIS A C 1
ATOM 539 O O . HIS A 1 67 ? 4.219 1.115 4.703 1.00 89.44 67 HIS A O 1
ATOM 545 N N . ILE A 1 68 ? 5.183 -0.846 4.205 1.00 94.69 68 ILE A N 1
ATOM 546 C CA . ILE A 1 68 ? 4.045 -1.667 4.648 1.00 94.69 68 ILE A CA 1
ATOM 547 C C . ILE A 1 68 ? 3.821 -1.501 6.152 1.00 94.69 68 ILE A C 1
ATOM 549 O O . ILE A 1 68 ? 2.685 -1.341 6.5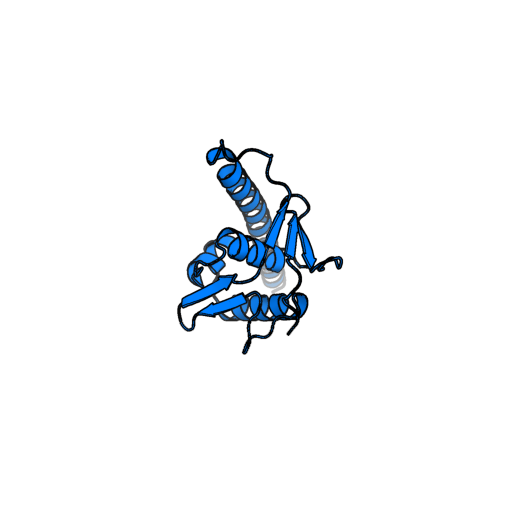83 1.00 94.69 68 ILE A O 1
ATOM 553 N N . SER A 1 69 ? 4.884 -1.514 6.958 1.00 92.88 69 SER A N 1
ATOM 554 C CA . SER A 1 69 ? 4.784 -1.325 8.409 1.00 92.88 69 SER A CA 1
ATOM 555 C C . SER A 1 69 ? 4.233 0.058 8.769 1.00 92.88 69 SER A C 1
ATOM 557 O O . SER A 1 69 ? 3.343 0.171 9.611 1.00 92.88 69 SER A O 1
ATOM 559 N N . TRP A 1 70 ? 4.700 1.118 8.104 1.00 94.00 70 TRP A N 1
ATOM 560 C CA . TRP A 1 70 ? 4.168 2.468 8.305 1.00 94.00 70 TRP A CA 1
ATOM 561 C C . TRP A 1 70 ? 2.717 2.596 7.854 1.00 94.00 70 TRP A C 1
ATOM 563 O O . TRP A 1 70 ? 1.901 3.139 8.597 1.00 94.00 70 TRP A O 1
ATOM 573 N N . LEU A 1 71 ? 2.380 2.039 6.690 1.00 95.19 71 LEU A N 1
ATOM 574 C CA . LEU A 1 71 ? 1.013 2.018 6.183 1.00 95.19 71 LEU A CA 1
ATOM 575 C C . LEU A 1 71 ? 0.080 1.280 7.151 1.00 95.19 71 LEU A C 1
ATOM 577 O O . LEU A 1 71 ? -0.949 1.830 7.532 1.00 95.19 71 LEU A O 1
ATOM 581 N N . ARG A 1 72 ? 0.472 0.094 7.631 1.00 95.81 72 ARG A N 1
ATOM 582 C CA . ARG A 1 72 ? -0.280 -0.659 8.644 1.00 95.81 72 ARG A CA 1
ATOM 583 C C . ARG A 1 72 ? -0.514 0.152 9.910 1.00 95.81 72 ARG A C 1
ATOM 585 O O . ARG A 1 72 ? -1.642 0.235 10.375 1.00 95.81 72 ARG A O 1
ATOM 592 N N . ARG A 1 73 ? 0.519 0.826 10.425 1.00 93.75 73 ARG A N 1
ATOM 593 C CA . ARG A 1 73 ? 0.378 1.699 11.602 1.00 93.75 73 ARG A CA 1
ATOM 594 C C . ARG A 1 73 ? -0.643 2.813 11.383 1.00 93.75 73 ARG A C 1
ATOM 596 O O . ARG A 1 73 ? -1.393 3.109 12.302 1.00 93.75 73 ARG A O 1
ATOM 603 N N . LYS A 1 74 ? -0.675 3.422 10.194 1.00 93.81 74 LYS A N 1
ATOM 604 C CA . LYS A 1 74 ? -1.651 4.473 9.860 1.00 93.81 74 LYS A CA 1
ATOM 605 C C . LYS A 1 74 ? -3.066 3.929 9.673 1.00 93.81 74 LYS A C 1
ATOM 607 O O . LYS A 1 74 ? -4.015 4.634 9.968 1.00 93.81 74 LYS A O 1
ATOM 612 N N . LEU A 1 75 ? -3.196 2.685 9.221 1.00 94.12 75 LEU A N 1
ATOM 613 C CA . LEU A 1 75 ? -4.472 1.973 9.105 1.00 94.12 75 LEU A CA 1
ATOM 614 C C . LEU A 1 75 ? -4.942 1.347 10.428 1.00 94.12 75 LEU A C 1
ATOM 616 O O . LEU A 1 75 ? -6.003 0.727 10.461 1.00 94.12 75 LEU A O 1
ATOM 620 N N . SER A 1 76 ? -4.148 1.456 11.499 1.00 93.00 76 SER A N 1
ATOM 621 C CA . SER A 1 76 ? -4.335 0.685 12.736 1.00 93.00 76 SER A CA 1
ATOM 622 C C . SER A 1 76 ? -4.464 -0.829 12.483 1.00 93.00 76 SER A C 1
ATOM 624 O O . SER A 1 76 ? -5.229 -1.523 13.146 1.00 93.00 76 SER A O 1
ATOM 626 N N . ASP A 1 77 ? -3.715 -1.334 11.501 1.00 93.12 77 ASP A N 1
ATOM 627 C CA . ASP A 1 77 ? -3.717 -2.723 11.038 1.00 93.12 77 ASP A CA 1
ATOM 628 C C . ASP A 1 77 ? -2.595 -3.527 11.714 1.00 93.12 77 ASP A C 1
ATOM 630 O O . ASP A 1 77 ? -1.441 -3.083 11.770 1.00 93.12 77 ASP A O 1
ATOM 634 N N . ASP A 1 78 ? -2.908 -4.726 12.208 1.00 90.94 78 ASP A N 1
ATOM 635 C CA . ASP A 1 78 ? -1.936 -5.592 12.878 1.00 90.94 78 ASP A CA 1
ATOM 636 C C . ASP A 1 78 ? -1.283 -6.572 11.893 1.00 90.94 78 ASP A C 1
ATOM 638 O O . ASP A 1 78 ? -1.924 -7.160 11.031 1.00 90.94 78 ASP A O 1
ATOM 642 N N . ALA A 1 79 ? 0.028 -6.786 12.005 1.00 89.50 79 ALA A N 1
ATOM 643 C CA . ALA A 1 79 ? 0.737 -7.686 11.092 1.00 89.50 79 ALA A CA 1
ATOM 644 C C . ALA A 1 79 ? 0.481 -9.181 11.369 1.00 89.50 79 ALA A C 1
ATOM 646 O O . ALA A 1 79 ? 0.674 -10.009 10.476 1.00 89.50 79 ALA A O 1
ATOM 647 N N . THR A 1 80 ? 0.121 -9.525 12.605 1.00 89.88 80 THR A N 1
ATOM 648 C CA . THR A 1 80 ? -0.151 -10.893 13.070 1.00 89.88 80 THR A CA 1
ATOM 649 C C . THR A 1 80 ? -1.617 -11.257 12.843 1.00 89.88 80 THR A C 1
ATOM 651 O O . THR A 1 80 ? -1.905 -12.392 12.465 1.00 89.88 80 THR A O 1
ATOM 654 N N . TRP A 1 81 ? -2.515 -10.285 13.014 1.00 89.69 81 TRP A N 1
ATOM 655 C CA . TRP A 1 81 ? -3.960 -10.399 12.809 1.00 89.69 81 TRP A CA 1
ATOM 656 C C . TRP A 1 81 ? -4.420 -9.330 11.807 1.00 89.69 81 TRP A C 1
ATOM 658 O O . TRP A 1 81 ? -5.073 -8.366 12.205 1.00 89.69 81 TRP A O 1
ATOM 668 N N . PRO A 1 82 ? -4.024 -9.454 10.525 1.00 92.44 82 PRO A N 1
ATOM 669 C CA . PRO A 1 82 ? -4.287 -8.427 9.533 1.00 92.44 82 PRO A CA 1
ATOM 670 C C . PRO A 1 82 ? -5.768 -8.337 9.213 1.00 92.44 82 PRO A C 1
ATOM 672 O O . PRO A 1 82 ? -6.434 -9.336 8.941 1.00 92.44 82 PRO A O 1
ATOM 675 N N . THR A 1 83 ? -6.233 -7.103 9.197 1.00 93.81 83 THR A N 1
ATOM 676 C CA . THR A 1 83 ? -7.599 -6.721 8.886 1.00 93.81 83 THR A CA 1
ATOM 677 C C . THR A 1 83 ? -7.684 -6.152 7.473 1.00 93.81 83 THR A C 1
ATOM 679 O O . THR A 1 83 ? -8.634 -6.424 6.744 1.00 93.81 83 THR A O 1
ATOM 682 N N . TYR A 1 84 ? -6.661 -5.398 7.057 1.00 95.56 84 TYR A N 1
ATOM 683 C CA . TYR A 1 84 ? -6.583 -4.813 5.720 1.00 95.56 84 TYR A CA 1
ATOM 684 C C . TYR A 1 84 ? -5.494 -5.453 4.871 1.00 95.56 84 TYR A C 1
ATOM 686 O O . TYR A 1 84 ? -5.775 -5.883 3.755 1.00 95.56 84 TYR A O 1
ATOM 694 N N . ILE A 1 85 ? -4.249 -5.502 5.356 1.00 96.94 85 ILE A N 1
ATOM 695 C CA . ILE A 1 85 ? -3.103 -5.920 4.542 1.00 96.94 85 ILE A CA 1
ATOM 696 C C . ILE A 1 85 ? -2.575 -7.258 5.045 1.00 96.94 85 ILE A C 1
ATOM 698 O O . ILE A 1 85 ? -1.861 -7.323 6.045 1.00 96.94 85 ILE A O 1
ATOM 702 N N . THR A 1 86 ? -2.805 -8.327 4.292 1.00 97.19 86 THR A N 1
ATOM 703 C CA . THR A 1 86 ? -2.287 -9.665 4.596 1.00 97.19 86 THR A CA 1
ATOM 704 C C . THR A 1 86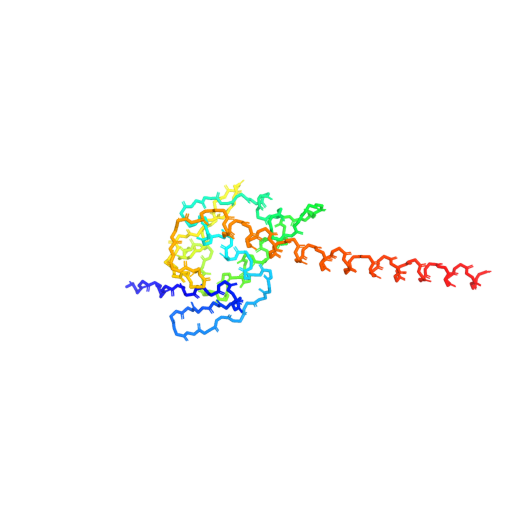 ? -0.899 -9.870 3.999 1.00 97.19 86 THR A C 1
ATOM 706 O O . THR A 1 86 ? -0.666 -9.642 2.810 1.00 97.19 86 THR A O 1
ATOM 709 N N . THR A 1 87 ? 0.048 -10.350 4.813 1.00 96.56 87 THR A N 1
ATOM 710 C CA . THR A 1 87 ? 1.351 -10.811 4.312 1.00 96.56 87 THR A CA 1
ATOM 711 C C . THR A 1 87 ? 1.245 -12.252 3.832 1.00 96.56 87 THR A C 1
ATOM 713 O O . THR A 1 87 ? 1.073 -13.171 4.634 1.00 96.56 87 THR A O 1
ATOM 716 N N . VAL A 1 88 ? 1.468 -12.471 2.538 1.00 96.00 88 VAL A N 1
ATOM 717 C CA . VAL A 1 88 ? 1.638 -13.813 1.977 1.00 96.00 88 VAL A CA 1
ATOM 718 C C . VAL A 1 88 ? 3.128 -14.133 1.956 1.00 96.00 88 VAL A C 1
ATOM 720 O O . VAL A 1 88 ? 3.881 -13.657 1.101 1.00 96.00 88 VAL A O 1
ATOM 723 N N . ARG A 1 89 ? 3.568 -14.900 2.961 1.00 91.38 89 ARG A N 1
ATOM 724 C CA . ARG A 1 89 ? 4.989 -15.190 3.210 1.00 91.38 89 ARG A CA 1
ATOM 725 C C . ARG A 1 89 ? 5.682 -15.711 1.950 1.00 91.38 89 ARG A C 1
ATOM 727 O O . ARG A 1 89 ? 5.205 -16.636 1.306 1.00 91.38 89 ARG A O 1
ATOM 734 N N . GLY A 1 90 ? 6.821 -15.104 1.620 1.00 90.00 90 GLY A N 1
ATOM 735 C CA . GLY A 1 90 ? 7.630 -15.458 0.450 1.00 90.00 90 GLY A CA 1
ATOM 736 C C . GLY A 1 90 ? 7.117 -14.924 -0.892 1.00 90.00 90 GLY A C 1
ATOM 737 O O . GLY A 1 90 ? 7.863 -14.993 -1.861 1.00 90.00 90 GLY A O 1
ATOM 738 N N . ILE A 1 91 ? 5.905 -14.357 -0.959 1.00 94.31 91 ILE A N 1
ATOM 739 C CA . ILE A 1 91 ? 5.281 -13.939 -2.226 1.00 94.31 91 ILE A CA 1
ATOM 740 C C . ILE A 1 91 ? 5.067 -12.423 -2.268 1.00 94.31 91 ILE A C 1
ATOM 742 O O . ILE A 1 91 ? 5.559 -11.747 -3.175 1.00 94.31 91 ILE A O 1
ATOM 746 N N . GLY A 1 92 ? 4.363 -11.861 -1.284 1.00 94.88 92 GLY A N 1
ATOM 747 C CA . GLY A 1 92 ? 3.961 -10.458 -1.334 1.00 94.88 92 GLY A CA 1
ATOM 748 C C . GLY A 1 92 ? 2.862 -10.097 -0.351 1.00 94.88 92 GLY A C 1
ATOM 749 O O . GLY A 1 92 ? 2.827 -10.603 0.774 1.00 94.88 92 GLY A O 1
ATOM 750 N N . PHE A 1 93 ? 1.990 -9.194 -0.783 1.00 97.25 93 PHE A N 1
ATOM 751 C CA . PHE A 1 93 ? 0.937 -8.619 0.044 1.00 97.25 93 PHE A CA 1
ATOM 752 C C . PHE A 1 93 ? -0.395 -8.668 -0.689 1.00 97.25 93 PHE A C 1
ATOM 754 O O . PHE A 1 93 ? -0.439 -8.643 -1.916 1.00 97.25 93 PHE A O 1
ATOM 761 N N . ARG A 1 94 ? -1.477 -8.752 0.075 1.00 96.62 94 ARG A N 1
ATOM 762 C CA . ARG A 1 94 ? -2.845 -8.744 -0.437 1.00 96.62 94 ARG A CA 1
ATOM 763 C C . ARG A 1 94 ? -3.685 -7.810 0.414 1.00 96.62 94 ARG A C 1
ATOM 765 O O . ARG A 1 94 ? -3.496 -7.772 1.629 1.00 96.62 94 ARG A O 1
ATOM 772 N N . PHE A 1 95 ? -4.595 -7.085 -0.218 1.00 96.38 95 PHE A N 1
ATOM 773 C CA . PHE A 1 95 ? -5.621 -6.336 0.490 1.00 96.38 95 PHE A CA 1
ATOM 774 C C . PHE A 1 95 ? -6.865 -7.211 0.674 1.00 96.38 95 PHE A C 1
ATOM 776 O O . PHE A 1 95 ? -7.420 -7.682 -0.317 1.00 96.38 95 PHE A O 1
ATOM 783 N N . ASP A 1 96 ? -7.266 -7.437 1.923 1.00 94.44 96 ASP A N 1
ATOM 784 C CA . ASP A 1 96 ? -8.437 -8.244 2.307 1.00 94.44 96 ASP A CA 1
ATOM 785 C C . ASP A 1 96 ? -9.555 -7.409 2.957 1.00 94.44 96 ASP A C 1
ATOM 787 O O . ASP A 1 96 ? -10.630 -7.933 3.237 1.00 94.44 96 ASP A O 1
ATOM 791 N N . GLY A 1 97 ? -9.318 -6.115 3.194 1.00 90.62 97 GLY A N 1
ATOM 792 C CA . GLY A 1 97 ? -10.303 -5.229 3.811 1.00 90.62 97 GLY A CA 1
ATOM 793 C C . GLY A 1 97 ? -11.388 -4.744 2.846 1.00 90.62 97 GLY A C 1
ATOM 794 O O . GLY A 1 97 ? -11.313 -4.926 1.631 1.00 90.62 97 GLY A O 1
ATOM 795 N N . ALA A 1 98 ? -12.396 -4.057 3.387 1.00 90.31 98 ALA A N 1
ATOM 796 C CA . ALA A 1 98 ? -13.391 -3.353 2.584 1.00 90.31 98 ALA A CA 1
ATOM 797 C C . ALA A 1 98 ? -12.863 -1.975 2.153 1.00 90.31 98 ALA A C 1
ATOM 799 O O . ALA A 1 98 ? -12.373 -1.205 2.985 1.00 90.31 98 ALA A O 1
ATOM 800 N N . ALA A 1 99 ? -12.990 -1.645 0.866 1.00 89.25 99 ALA A N 1
ATOM 801 C CA . ALA A 1 99 ? -12.651 -0.328 0.337 1.00 89.25 99 ALA A CA 1
ATOM 802 C C . ALA A 1 99 ? -13.686 0.163 -0.687 1.00 89.25 99 ALA A C 1
ATOM 804 O O . ALA A 1 99 ? -14.098 -0.577 -1.577 1.00 89.25 99 ALA A O 1
ATOM 805 N N . GLU A 1 100 ? -14.068 1.432 -0.574 1.00 89.44 100 GLU A N 1
ATOM 806 C CA . GLU A 1 100 ? -14.836 2.188 -1.557 1.00 89.44 100 GLU A CA 1
ATOM 807 C C . GLU A 1 100 ? -13.886 3.133 -2.303 1.00 89.44 100 GLU A C 1
ATOM 809 O O . GLU A 1 100 ? -13.285 4.030 -1.708 1.00 89.44 100 GLU A O 1
ATOM 814 N N . VAL A 1 101 ? -13.744 2.943 -3.614 1.00 84.00 101 VAL A N 1
ATOM 815 C CA . VAL A 1 101 ? -12.881 3.778 -4.459 1.00 84.00 101 VAL A CA 1
ATOM 816 C C . VAL A 1 101 ? -13.719 4.859 -5.139 1.00 84.00 101 VAL A C 1
ATOM 818 O O . VAL A 1 101 ? -14.627 4.565 -5.915 1.00 84.00 101 VAL A O 1
ATOM 821 N N . VAL A 1 102 ? -13.400 6.123 -4.867 1.00 82.25 102 VAL A N 1
ATOM 822 C CA . VAL A 1 102 ? -14.084 7.313 -5.386 1.00 82.25 102 VAL A CA 1
ATOM 823 C C . VAL A 1 102 ? -13.168 8.039 -6.379 1.00 82.25 102 VAL A C 1
ATOM 825 O O . VAL A 1 102 ? -11.944 8.038 -6.249 1.00 82.25 102 VAL A O 1
ATOM 828 N N . GLY A 1 103 ? -13.758 8.663 -7.403 1.00 63.66 103 GLY A N 1
ATOM 829 C CA . GLY A 1 103 ? -13.014 9.425 -8.415 1.00 63.66 103 GLY A CA 1
ATOM 830 C C . GLY A 1 103 ? -12.803 8.699 -9.749 1.00 63.66 103 GLY A C 1
ATOM 831 O O . GLY A 1 103 ? -12.194 9.267 -10.660 1.00 63.66 103 GLY A O 1
ATOM 832 N N . TYR A 1 104 ? -13.366 7.502 -9.922 1.00 50.22 104 TYR A N 1
ATOM 833 C CA . TYR A 1 104 ? -13.633 6.965 -11.258 1.00 50.22 104 TYR A CA 1
ATOM 834 C C . TYR A 1 104 ? -14.803 7.734 -11.894 1.00 50.22 104 TYR A C 1
ATOM 836 O O . TYR A 1 104 ? -15.774 8.029 -11.192 1.00 50.22 104 TYR A O 1
ATOM 844 N N . PRO A 1 105 ? -14.777 8.079 -13.197 1.00 46.34 105 PRO A N 1
ATOM 845 C CA . PRO A 1 105 ? -16.017 8.466 -13.853 1.00 46.34 105 PRO A CA 1
ATOM 846 C C . PRO A 1 105 ? -17.015 7.305 -13.736 1.00 46.34 105 PRO A C 1
ATOM 848 O O . PRO A 1 105 ? -16.650 6.139 -13.889 1.00 46.34 105 PRO A O 1
ATOM 851 N N . ALA A 1 106 ? -18.271 7.634 -13.439 1.00 44.03 106 ALA A N 1
ATOM 852 C CA . ALA A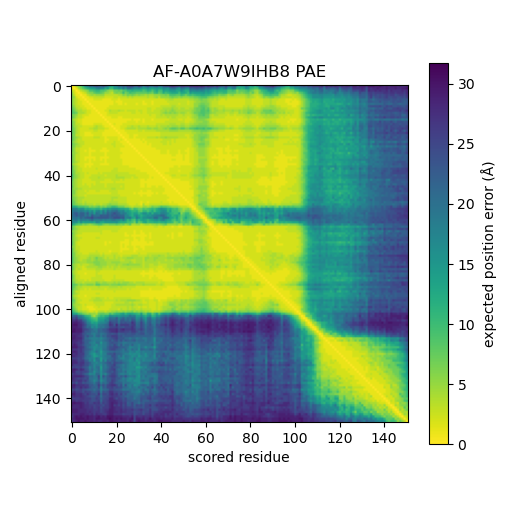 1 106 ? -19.365 6.681 -13.320 1.00 44.03 106 ALA A CA 1
ATOM 853 C C . ALA A 1 106 ? -19.712 6.069 -14.692 1.00 44.03 106 ALA A C 1
ATOM 855 O O . ALA A 1 106 ? -20.679 6.474 -15.325 1.00 44.03 106 ALA A O 1
ATOM 856 N N . SER A 1 107 ? -18.890 5.138 -15.183 1.00 38.91 107 SER A N 1
ATOM 857 C CA . SER A 1 107 ? -19.269 4.027 -16.067 1.00 38.91 107 SER A CA 1
ATOM 858 C C . SER A 1 107 ? -18.039 3.147 -16.367 1.00 38.91 107 SER A C 1
ATOM 860 O O . SER A 1 107 ? -17.041 3.660 -16.872 1.00 38.91 107 SER A O 1
ATOM 862 N N . PRO A 1 108 ? -18.094 1.821 -16.140 1.00 43.44 108 PRO A N 1
ATOM 863 C CA . PRO A 1 108 ? -17.018 0.876 -16.464 1.00 43.44 108 PRO A CA 1
ATOM 864 C C . PRO A 1 108 ? -16.883 0.542 -17.970 1.00 43.44 108 PRO A C 1
ATOM 866 O O . PRO A 1 108 ? -16.233 -0.437 -18.327 1.00 43.44 108 PRO A O 1
ATOM 869 N N . ALA A 1 109 ? -17.465 1.335 -18.880 1.00 46.38 109 ALA A N 1
ATOM 870 C CA . ALA A 1 109 ? -17.433 1.065 -20.323 1.00 46.38 109 ALA A CA 1
ATOM 871 C C . ALA A 1 109 ? -16.154 1.527 -21.058 1.00 46.38 109 ALA A C 1
ATOM 873 O O . ALA A 1 109 ? -16.029 1.278 -22.255 1.00 46.38 109 ALA A O 1
ATOM 874 N N . SER A 1 110 ? -15.178 2.143 -20.386 1.00 45.84 110 SER A N 1
ATOM 875 C CA . SER A 1 110 ? -13.871 2.435 -20.991 1.00 45.84 110 SER A CA 1
ATOM 876 C C . SER A 1 110 ? -12.718 1.959 -20.107 1.00 45.84 110 SER A C 1
ATOM 878 O O . SER A 1 110 ? -11.970 2.729 -19.511 1.00 45.84 110 SER A O 1
ATOM 880 N N . ALA A 1 111 ? -12.509 0.638 -20.090 1.00 45.25 111 ALA A N 1
ATOM 881 C CA . ALA A 1 111 ? -11.301 0.001 -19.549 1.00 45.25 111 ALA A CA 1
ATOM 882 C C . ALA A 1 111 ? -9.985 0.595 -20.116 1.00 45.25 111 ALA A C 1
ATOM 884 O O . ALA A 1 111 ? -8.924 0.443 -19.516 1.00 45.25 111 ALA A O 1
ATOM 885 N N . GLY A 1 112 ? -10.052 1.310 -21.247 1.00 41.16 112 GLY A N 1
ATOM 886 C CA . GLY A 1 112 ? -8.929 2.048 -21.823 1.00 41.16 112 GLY A CA 1
ATOM 887 C C . GLY A 1 112 ? -8.524 3.309 -21.052 1.00 41.16 112 GLY A C 1
ATOM 888 O O . GLY A 1 112 ? -7.333 3.602 -20.984 1.00 41.16 112 GLY A O 1
ATOM 889 N N . ASP A 1 113 ? -9.462 4.025 -20.426 1.00 45.97 113 ASP A N 1
ATOM 890 C CA . ASP A 1 113 ? -9.194 5.366 -19.882 1.00 45.97 113 ASP A CA 1
ATOM 891 C C . ASP A 1 113 ? -8.594 5.330 -18.480 1.00 45.97 113 ASP A C 1
ATOM 893 O O . ASP A 1 113 ? -7.764 6.165 -18.131 1.00 45.97 113 ASP A O 1
ATOM 897 N N . ALA A 1 114 ? -8.965 4.340 -17.674 1.00 42.09 114 ALA A N 1
ATOM 898 C CA . ALA A 1 114 ? -8.442 4.231 -16.322 1.00 42.09 114 ALA A CA 1
ATOM 899 C C . ALA A 1 114 ? -7.037 3.633 -16.269 1.00 42.09 114 ALA A C 1
ATOM 901 O O . ALA A 1 114 ? -6.195 4.124 -15.524 1.00 42.09 114 ALA A O 1
ATOM 902 N N . LEU A 1 115 ? -6.744 2.650 -17.128 1.00 48.78 115 LEU A N 1
ATOM 903 C CA . LEU A 1 115 ? -5.373 2.190 -17.330 1.00 48.78 115 LEU A CA 1
ATOM 904 C C . LEU A 1 115 ? -4.530 3.292 -17.984 1.00 48.78 115 LEU A C 1
ATOM 906 O O . LEU A 1 115 ? -3.356 3.431 -17.658 1.00 48.78 115 LEU A O 1
ATOM 910 N N . ALA A 1 116 ? -5.107 4.111 -18.872 1.00 45.53 116 ALA A N 1
ATOM 911 C CA . ALA A 1 116 ? -4.423 5.280 -19.420 1.00 45.53 116 ALA A CA 1
ATOM 912 C C . ALA A 1 116 ? -4.145 6.347 -18.354 1.00 45.53 116 ALA A C 1
ATOM 914 O O . ALA A 1 116 ? -3.049 6.899 -18.354 1.00 45.53 116 ALA A O 1
ATOM 915 N N . LEU A 1 117 ? -5.073 6.597 -17.426 1.00 46.78 117 LEU A N 1
ATOM 916 C CA . LEU A 1 117 ? -4.886 7.549 -16.333 1.00 46.78 117 LEU A CA 1
ATOM 917 C C . LEU A 1 117 ? -3.890 7.027 -15.299 1.00 46.78 117 LEU A C 1
ATOM 919 O O . LEU A 1 117 ? -2.984 7.759 -14.926 1.00 46.78 117 LEU A O 1
ATOM 923 N N . ALA A 1 118 ? -3.995 5.760 -14.894 1.00 48.62 118 ALA A N 1
ATOM 924 C CA . ALA A 1 118 ? -3.014 5.116 -14.028 1.00 48.62 118 ALA A CA 1
ATOM 925 C C . ALA A 1 118 ? -1.623 5.157 -14.672 1.00 48.62 118 ALA A C 1
ATOM 927 O O . ALA A 1 118 ? -0.666 5.585 -14.038 1.00 48.62 118 ALA A O 1
ATOM 928 N N . ARG A 1 119 ? -1.510 4.836 -15.967 1.00 56.91 119 ARG A N 1
ATOM 929 C CA . ARG A 1 119 ? -0.254 4.972 -16.720 1.00 56.91 119 ARG A CA 1
ATOM 930 C C . ARG A 1 119 ? 0.231 6.414 -16.820 1.00 56.91 119 ARG A C 1
ATOM 932 O O . ARG A 1 119 ? 1.432 6.629 -16.734 1.00 56.91 119 ARG A O 1
ATOM 939 N N . ALA A 1 120 ? -0.659 7.383 -17.018 1.00 46.41 120 ALA A N 1
ATOM 940 C CA . ALA A 1 120 ? -0.297 8.795 -17.120 1.00 46.41 120 ALA A CA 1
ATOM 941 C C . ALA A 1 120 ? 0.210 9.323 -15.776 1.00 46.41 120 ALA A C 1
ATOM 943 O O . ALA A 1 120 ? 1.290 9.897 -15.709 1.00 46.41 120 ALA A O 1
ATOM 944 N N . VAL A 1 121 ? -0.511 9.023 -14.696 1.00 50.91 121 VAL A N 1
ATOM 945 C CA . VAL A 1 121 ? -0.127 9.348 -13.322 1.00 50.91 121 VAL A CA 1
ATOM 946 C C . VAL A 1 121 ? 1.201 8.672 -12.970 1.00 50.91 121 VAL A C 1
ATOM 948 O O . VAL A 1 121 ? 2.113 9.334 -12.487 1.00 50.91 121 VAL A O 1
ATOM 951 N N . LEU A 1 122 ? 1.376 7.385 -13.278 1.00 55.34 122 LEU A N 1
ATOM 952 C CA . LEU A 1 122 ? 2.642 6.678 -13.062 1.00 55.34 122 LEU A CA 1
ATOM 953 C C . LEU A 1 122 ? 3.791 7.251 -13.914 1.00 55.34 122 LEU A C 1
ATOM 955 O O . LEU A 1 122 ? 4.914 7.352 -13.422 1.00 55.34 122 LEU A O 1
ATOM 959 N N . ALA A 1 123 ? 3.532 7.672 -15.155 1.00 49.41 123 ALA A N 1
ATOM 960 C CA . ALA A 1 123 ? 4.534 8.281 -16.032 1.00 49.41 123 ALA A CA 1
ATOM 961 C C . ALA A 1 123 ? 4.972 9.672 -15.549 1.00 49.41 123 ALA A C 1
ATOM 963 O O . ALA A 1 123 ? 6.168 9.957 -15.515 1.00 49.41 123 ALA A O 1
ATOM 964 N N . GLU A 1 124 ? 4.029 10.511 -15.122 1.00 44.91 124 GLU A N 1
ATOM 965 C CA . GLU A 1 124 ? 4.298 11.846 -14.574 1.00 44.91 124 GLU A CA 1
ATOM 966 C C . GLU A 1 124 ? 5.174 11.753 -13.318 1.00 44.91 124 GLU A C 1
ATOM 968 O O . GLU A 1 124 ? 6.161 12.467 -13.135 1.00 44.91 124 GLU A O 1
ATOM 973 N N . LEU A 1 125 ? 4.858 10.781 -12.472 1.00 48.66 125 LEU A N 1
ATOM 974 C CA . LEU A 1 125 ? 5.587 10.514 -11.246 1.00 48.66 125 LEU A CA 1
ATOM 975 C C . LEU A 1 125 ? 6.978 9.929 -11.494 1.00 48.66 125 LEU A C 1
ATOM 977 O O . LEU A 1 125 ? 7.907 10.228 -10.741 1.00 48.66 125 LEU A O 1
ATOM 981 N N . ARG A 1 126 ? 7.130 9.129 -12.549 1.00 61.31 126 ARG A N 1
ATOM 982 C CA . ARG A 1 126 ? 8.426 8.626 -13.003 1.00 61.31 126 ARG A CA 1
ATOM 983 C C . ARG A 1 126 ? 9.305 9.757 -13.536 1.00 61.31 126 ARG A C 1
ATOM 985 O O . ARG A 1 126 ? 10.456 9.854 -13.131 1.00 61.31 126 ARG A O 1
ATOM 992 N N . ALA A 1 127 ? 8.743 10.674 -14.321 1.00 53.38 127 ALA A N 1
ATOM 993 C CA . ALA A 1 127 ? 9.462 11.848 -14.815 1.00 53.38 127 ALA A CA 1
ATOM 994 C C . ALA A 1 127 ? 9.952 12.764 -13.676 1.00 53.38 127 ALA A C 1
ATOM 996 O O . ALA A 1 127 ? 11.069 13.286 -13.727 1.00 53.38 127 ALA A O 1
ATOM 997 N N . LEU A 1 128 ? 9.150 12.929 -12.618 1.00 60.53 128 LEU A N 1
ATOM 998 C CA . LEU A 1 128 ? 9.558 13.673 -11.422 1.00 60.53 128 LEU A CA 1
ATOM 999 C C . LEU A 1 128 ? 10.694 12.976 -10.657 1.00 60.53 128 LEU A C 1
ATOM 1001 O O . LEU A 1 128 ? 11.606 13.650 -10.177 1.00 60.53 128 LEU A O 1
ATOM 1005 N N . ALA A 1 129 ? 10.664 11.644 -10.568 1.00 53.31 129 ALA A N 1
ATOM 1006 C CA . ALA A 1 129 ? 11.730 10.866 -9.939 1.00 53.31 129 ALA A CA 1
ATOM 1007 C C . ALA A 1 129 ? 13.044 10.943 -10.738 1.00 53.31 129 ALA A C 1
ATOM 1009 O O . ALA A 1 129 ? 14.091 11.249 -10.164 1.00 53.31 129 ALA A O 1
ATOM 1010 N N . ASP A 1 130 ? 12.975 10.775 -12.061 1.00 65.88 130 ASP A N 1
ATOM 1011 C CA . ASP A 1 130 ? 14.128 10.887 -12.961 1.00 65.88 130 ASP A CA 1
ATOM 1012 C C . ASP A 1 130 ? 14.755 12.294 -12.882 1.00 65.88 130 ASP A C 1
ATOM 1014 O O . ASP A 1 130 ? 15.976 12.446 -12.794 1.00 65.88 130 ASP A O 1
ATOM 1018 N N . SER A 1 131 ? 13.916 13.335 -12.809 1.00 50.25 131 SER A N 1
ATOM 1019 C CA . SER A 1 131 ? 14.358 14.729 -12.651 1.00 50.25 131 SER A CA 1
ATOM 1020 C C . SER A 1 131 ? 15.060 14.986 -11.311 1.00 50.25 131 SER A C 1
ATOM 1022 O O . SER A 1 131 ? 16.003 15.778 -11.240 1.00 50.25 131 SER A O 1
ATOM 1024 N N . ALA A 1 132 ? 14.624 14.324 -10.237 1.00 57.88 132 ALA A N 1
ATOM 1025 C CA . ALA A 1 132 ? 15.269 14.426 -8.931 1.00 57.88 132 ALA A CA 1
ATOM 1026 C C . ALA A 1 132 ? 16.630 13.707 -8.906 1.00 57.88 132 ALA A C 1
ATOM 1028 O O . ALA A 1 132 ? 17.601 14.261 -8.387 1.00 57.88 132 ALA A O 1
ATOM 1029 N N . GLN A 1 133 ? 16.728 12.517 -9.512 1.00 64.56 133 GLN A N 1
ATOM 1030 C CA . GLN A 1 133 ? 17.999 11.794 -9.641 1.00 64.56 133 GLN A CA 1
ATOM 1031 C C . GLN A 1 133 ? 19.015 12.545 -10.506 1.00 64.56 133 GLN A C 1
ATOM 1033 O O . GLN A 1 133 ? 20.190 12.598 -10.146 1.00 64.56 133 GLN A O 1
ATOM 1038 N N . ALA A 1 134 ? 18.577 13.171 -11.601 1.00 65.88 134 ALA A N 1
ATOM 1039 C CA . ALA A 1 134 ? 19.453 13.977 -12.451 1.00 65.88 134 ALA A CA 1
ATOM 1040 C C . ALA A 1 134 ? 20.070 15.161 -11.686 1.00 65.88 134 ALA A C 1
ATOM 1042 O O . ALA A 1 134 ? 21.281 15.366 -11.746 1.00 65.88 134 ALA A O 1
ATOM 1043 N N . ARG A 1 135 ? 19.259 15.881 -10.897 1.00 67.50 135 ARG A N 1
ATOM 1044 C CA . ARG A 1 135 ? 19.732 16.987 -10.046 1.00 67.50 135 ARG A CA 1
ATOM 1045 C C . ARG A 1 135 ? 20.724 16.534 -8.980 1.00 67.50 135 ARG A C 1
ATOM 1047 O O . ARG A 1 135 ? 21.699 17.232 -8.725 1.00 67.50 135 ARG A O 1
ATOM 1054 N N . LEU A 1 136 ? 20.494 15.375 -8.366 1.00 64.25 136 LEU A N 1
ATOM 1055 C CA . LEU A 1 136 ? 21.420 14.826 -7.378 1.00 64.25 136 LEU A CA 1
ATOM 1056 C C . LEU A 1 136 ? 22.772 14.469 -8.019 1.00 64.25 136 LEU A C 1
ATOM 1058 O O . LEU A 1 136 ? 23.814 14.844 -7.491 1.00 64.25 136 LEU A O 1
ATOM 1062 N N . ALA A 1 137 ? 22.755 13.841 -9.198 1.00 74.50 137 ALA A N 1
ATOM 1063 C CA . ALA A 1 137 ? 23.972 13.495 -9.932 1.00 74.50 137 ALA A CA 1
ATOM 1064 C C . ALA A 1 137 ? 24.750 14.729 -10.436 1.00 74.50 137 ALA A C 1
ATOM 1066 O O . ALA A 1 137 ? 25.976 14.697 -10.516 1.00 74.50 137 ALA A O 1
ATOM 1067 N N . GLU A 1 138 ? 24.066 15.822 -10.787 1.00 75.12 138 GLU A N 1
ATOM 1068 C CA . GLU A 1 138 ? 24.718 17.098 -11.124 1.00 75.12 138 GLU A CA 1
ATOM 1069 C C . GLU A 1 138 ? 25.423 17.722 -9.917 1.00 75.12 138 GLU A C 1
ATOM 1071 O O . GLU A 1 138 ? 26.566 18.160 -10.047 1.00 75.12 138 GLU A O 1
ATOM 1076 N N . LEU A 1 139 ? 24.790 17.705 -8.739 1.00 79.62 139 LEU A N 1
ATOM 1077 C CA . LEU A 1 139 ? 25.407 18.187 -7.500 1.00 79.62 139 LEU A CA 1
ATOM 1078 C C . LEU A 1 139 ? 26.652 17.368 -7.120 1.00 79.62 139 LEU A C 1
ATOM 1080 O O . LEU A 1 139 ? 27.659 17.940 -6.708 1.00 79.62 139 LEU A O 1
ATOM 1084 N N . GLU A 1 140 ? 26.618 16.046 -7.302 1.00 79.38 140 GLU A N 1
ATOM 1085 C CA . GLU A 1 140 ? 27.770 15.166 -7.052 1.00 79.38 140 GLU A CA 1
ATOM 1086 C C . GLU A 1 140 ? 28.945 15.444 -8.008 1.00 79.38 140 GLU A C 1
ATOM 1088 O O . GLU A 1 140 ? 30.108 15.451 -7.586 1.00 79.38 140 GLU A O 1
ATOM 1093 N N . ARG A 1 141 ? 28.664 15.721 -9.290 1.00 75.75 141 ARG A N 1
ATOM 1094 C CA . ARG A 1 141 ? 29.703 16.097 -10.266 1.00 75.75 141 ARG A CA 1
ATOM 1095 C C . ARG A 1 141 ? 30.315 17.459 -9.952 1.00 75.75 141 ARG A C 1
ATOM 1097 O O . ARG A 1 141 ? 31.538 17.555 -9.914 1.00 75.75 141 ARG A O 1
ATOM 1104 N N . ALA A 1 142 ? 29.487 18.461 -9.654 1.00 72.94 142 ALA A N 1
ATOM 1105 C CA . ALA A 1 142 ? 29.954 19.800 -9.291 1.00 72.94 142 ALA A CA 1
ATOM 1106 C C . ALA A 1 142 ? 30.863 19.771 -8.048 1.00 72.94 142 ALA A C 1
ATOM 1108 O O . ALA A 1 142 ? 31.908 20.417 -8.024 1.00 72.94 142 ALA A O 1
ATOM 1109 N N . HIS A 1 143 ? 30.519 18.946 -7.051 1.00 70.38 143 HIS A N 1
ATOM 1110 C CA . HIS A 1 143 ? 31.350 18.761 -5.862 1.00 70.38 143 HIS A CA 1
ATOM 1111 C C . HIS A 1 143 ? 32.703 18.098 -6.174 1.00 70.38 143 HIS A C 1
ATOM 1113 O O . HIS A 1 143 ? 33.722 18.454 -5.587 1.00 70.38 143 HIS A O 1
ATOM 1119 N N . THR A 1 144 ? 32.737 17.148 -7.112 1.00 70.19 144 THR A N 1
ATOM 1120 C CA . THR A 1 144 ? 33.977 16.454 -7.497 1.00 70.19 144 THR A CA 1
ATOM 1121 C C . THR A 1 144 ? 34.933 17.386 -8.254 1.00 70.19 144 THR A C 1
ATOM 1123 O O . THR A 1 144 ? 36.139 17.351 -8.009 1.00 70.19 144 THR A O 1
ATOM 1126 N N . GLU A 1 145 ? 34.407 18.257 -9.122 1.00 68.31 145 GLU A N 1
ATOM 1127 C CA . GLU A 1 145 ? 35.198 19.223 -9.900 1.00 68.31 145 GLU A CA 1
ATOM 1128 C C . GLU A 1 145 ? 35.819 20.327 -9.021 1.00 68.31 145 GLU A C 1
ATOM 1130 O O . GLU A 1 145 ? 37.005 20.635 -9.183 1.00 68.31 145 GLU A O 1
ATOM 1135 N N . GLU A 1 146 ? 35.084 20.856 -8.032 1.00 60.22 146 GLU A N 1
ATOM 1136 C CA . GLU A 1 146 ? 35.616 21.822 -7.050 1.00 60.22 146 GLU A CA 1
ATOM 1137 C C . GLU A 1 146 ? 36.763 21.240 -6.209 1.00 60.22 146 GLU A C 1
ATOM 1139 O O . GLU A 1 146 ? 37.763 21.919 -5.964 1.00 60.22 146 GLU A O 1
ATOM 1144 N N . VAL A 1 147 ? 36.661 19.969 -5.803 1.00 60.03 147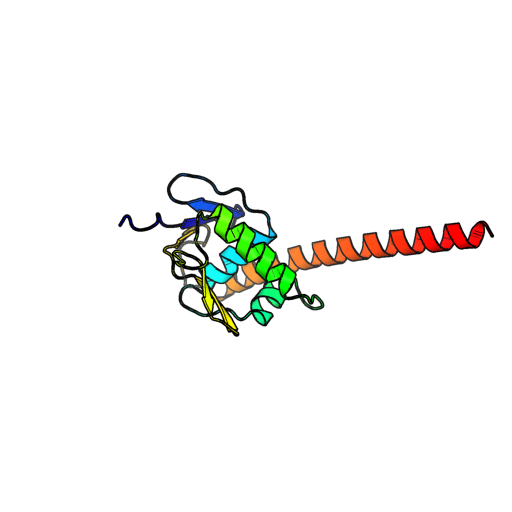 VAL A N 1
ATOM 1145 C CA . VAL A 1 147 ? 37.694 19.297 -4.995 1.00 60.03 147 VAL A CA 1
ATOM 1146 C C . VAL A 1 147 ? 38.973 19.058 -5.802 1.00 60.03 147 VAL A C 1
ATOM 1148 O O . VAL A 1 147 ? 40.070 19.215 -5.267 1.00 60.03 147 VAL A O 1
ATOM 1151 N N . THR A 1 148 ? 38.864 18.738 -7.095 1.00 62.44 148 THR A N 1
ATOM 1152 C CA . THR A 1 148 ? 40.036 18.573 -7.974 1.00 62.44 148 THR A CA 1
ATOM 1153 C C . THR A 1 148 ? 40.660 19.889 -8.439 1.00 62.44 148 THR A C 1
ATOM 1155 O O . THR A 1 148 ? 41.844 19.903 -8.752 1.00 62.44 148 THR A O 1
ATOM 1158 N N . SER A 1 149 ? 39.904 20.994 -8.472 1.00 55.62 149 SER A N 1
ATOM 1159 C CA . SER A 1 149 ? 40.424 22.318 -8.852 1.00 55.62 149 SER A CA 1
ATOM 1160 C C . SER A 1 149 ? 41.159 23.039 -7.711 1.00 55.62 149 SER A C 1
ATOM 1162 O O . SER A 1 149 ? 41.785 24.071 -7.957 1.00 55.62 149 SER A O 1
ATOM 1164 N N . SER A 1 150 ? 41.070 22.535 -6.476 1.00 51.84 150 SER A N 1
ATOM 1165 C CA . SER A 1 150 ? 41.712 23.117 -5.288 1.00 51.84 150 SER A CA 1
ATOM 1166 C C . SER A 1 150 ? 42.929 22.317 -4.785 1.00 51.84 150 SER A C 1
ATOM 1168 O O . SER A 1 150 ? 43.414 22.594 -3.683 1.00 51.84 150 SER A O 1
ATO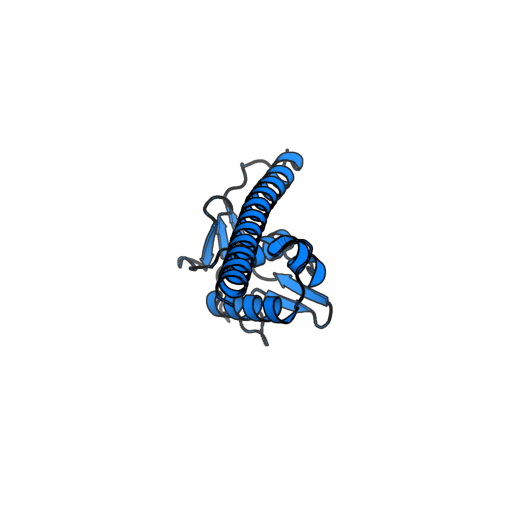M 1170 N N . ALA A 1 151 ? 43.414 21.345 -5.568 1.00 47.72 151 ALA A N 1
ATOM 1171 C CA . ALA A 1 151 ? 44.606 20.532 -5.304 1.00 47.72 151 ALA A CA 1
ATOM 1172 C C . ALA A 1 151 ? 45.725 20.859 -6.303 1.00 47.72 151 ALA A C 1
ATOM 1174 O O . ALA A 1 151 ? 46.899 20.886 -5.868 1.00 47.72 151 ALA A O 1
#